Protein AF-A0A3C1UKR4-F1 (afdb_monomer_lite)

Radius of gyration: 21.31 Å; chains: 1; bounding box: 40×43×58 Å

Secondary structure (DSSP, 8-state):
--------------SSHHHHHHHHHHHHHTT--S-----SSPPTTHHHHHTPPPPTHHHHHHHHHHHHHHHHHHHHH-

Sequence (78 aa):
MSDNSQAYGLLAEFTTPADAMHAAEKIRDAGYSRWDVHTPFPIHGMDDAMGLKDSKVGWFSFCGGATGFTAGYLMVWF

Foldseek 3Di:
DPPPVDDPDDDDDDPDPVVLLVVLLVCVVVPDDDDDDDDPDDDPCSCVSNPPDDDCVVVVVVVVVVVVVVVVVVVVVD

Structure (mmCIF, N/CA/C/O backbone):
data_AF-A0A3C1UKR4-F1
#
_entry.id   AF-A0A3C1UKR4-F1
#
loop_
_atom_site.group_PDB
_atom_site.id
_atom_site.type_symbol
_atom_site.label_atom_id
_atom_site.label_alt_id
_atom_site.label_comp_id
_atom_site.label_asym_id
_atom_site.label_entity_id
_atom_site.label_seq_id
_atom_site.pdbx_PDB_ins_code
_atom_site.Cartn_x
_atom_site.Cartn_y
_atom_site.Cartn_z
_atom_site.occupancy
_atom_site.B_iso_or_equiv
_atom_site.auth_seq_id
_atom_site.auth_comp_id
_atom_site.auth_asym_id
_atom_site.auth_atom_id
_atom_site.pdbx_PDB_model_num
ATOM 1 N N . MET A 1 1 ? -8.811 32.736 21.805 1.00 51.84 1 MET A N 1
ATOM 2 C CA . MET A 1 1 ? -8.246 31.495 21.240 1.00 51.84 1 MET A CA 1
ATOM 3 C C . MET A 1 1 ? -9.407 30.547 21.019 1.00 51.84 1 MET A C 1
ATOM 5 O O . MET A 1 1 ? -9.889 29.956 21.971 1.00 51.84 1 MET A O 1
ATOM 9 N N . SER A 1 2 ? -9.958 30.536 19.809 1.00 47.88 2 SER A N 1
ATOM 10 C CA . SER A 1 2 ? -10.991 29.586 19.398 1.00 47.88 2 SER A CA 1
ATOM 11 C C . SER A 1 2 ? -10.336 28.213 19.273 1.00 47.88 2 SER A C 1
ATOM 13 O O . SER A 1 2 ? -9.589 27.969 18.329 1.00 47.88 2 SER A O 1
ATOM 15 N N . ASP A 1 3 ? -10.563 27.354 20.263 1.00 62.44 3 ASP A N 1
ATOM 16 C CA . ASP A 1 3 ? -10.103 25.968 20.272 1.00 62.44 3 ASP A CA 1
ATOM 17 C C . ASP A 1 3 ? -10.938 25.156 19.271 1.00 62.44 3 ASP A C 1
ATOM 19 O O . ASP A 1 3 ? -11.932 24.517 19.604 1.00 62.44 3 ASP A O 1
ATOM 23 N N . ASN A 1 4 ? -10.595 25.283 17.989 1.00 61.28 4 ASN A N 1
ATOM 24 C CA . ASN A 1 4 ? -11.203 24.527 16.899 1.00 61.28 4 ASN A CA 1
ATOM 25 C C . ASN A 1 4 ? -10.478 23.182 16.753 1.00 61.28 4 ASN A C 1
ATOM 27 O O . ASN A 1 4 ? -9.911 22.879 15.702 1.00 61.28 4 ASN A O 1
ATOM 31 N N . SER A 1 5 ? -10.436 22.405 17.838 1.00 66.94 5 SER A N 1
ATOM 32 C CA . SER A 1 5 ? -9.826 21.076 17.857 1.00 66.94 5 SER A CA 1
ATOM 33 C C . SER A 1 5 ? -10.784 20.083 17.198 1.00 66.94 5 SER A C 1
ATOM 35 O O . SER A 1 5 ? -11.522 19.344 17.849 1.00 66.94 5 SER A O 1
ATOM 37 N N . GLN A 1 6 ? -10.863 20.142 15.867 1.00 78.00 6 GLN A N 1
ATOM 38 C CA . GLN A 1 6 ? -11.616 19.165 15.091 1.00 78.00 6 GLN A CA 1
ATOM 39 C C . GLN A 1 6 ? -10.918 17.811 15.211 1.00 78.00 6 GLN A C 1
ATOM 41 O O . GLN A 1 6 ? -9.776 17.653 14.779 1.00 78.00 6 GLN A O 1
ATOM 46 N N . ALA A 1 7 ? -11.604 16.839 15.811 1.00 83.12 7 ALA A N 1
ATOM 47 C CA . ALA A 1 7 ? -11.111 15.473 15.898 1.00 83.12 7 ALA A CA 1
ATOM 48 C C . ALA A 1 7 ? -10.826 14.933 14.485 1.00 83.12 7 ALA A C 1
ATOM 50 O O . ALA A 1 7 ? -11.723 14.880 13.645 1.00 83.12 7 ALA A O 1
ATOM 51 N N . TYR A 1 8 ? -9.573 14.545 14.223 1.00 85.75 8 TYR A N 1
ATOM 52 C CA . TYR A 1 8 ? -9.142 14.022 12.920 1.00 85.75 8 TYR A CA 1
ATOM 53 C C . TYR A 1 8 ? -9.755 12.647 12.616 1.00 85.75 8 TYR A C 1
ATOM 55 O O . TYR A 1 8 ? -10.087 12.348 11.471 1.00 85.75 8 TYR A O 1
ATOM 63 N N . GLY A 1 9 ? -9.928 11.815 13.645 1.00 89.12 9 GLY A N 1
ATOM 64 C CA . GLY A 1 9 ? -10.470 10.470 13.514 1.00 89.12 9 GLY A CA 1
ATOM 65 C C . GLY A 1 9 ? -10.518 9.723 14.842 1.00 89.12 9 GLY A C 1
ATOM 66 O O . GLY A 1 9 ? -10.238 10.282 15.903 1.00 89.12 9 GLY A O 1
ATOM 67 N N . LEU A 1 10 ? -10.884 8.447 14.757 1.00 91.12 10 LEU A N 1
ATOM 68 C CA . LEU A 1 10 ? -10.919 7.492 15.862 1.00 91.12 10 LEU A CA 1
ATOM 69 C C . LEU A 1 10 ? -9.851 6.425 15.610 1.00 91.12 10 LEU A C 1
ATOM 71 O O . LEU A 1 10 ? -9.629 6.043 14.463 1.00 91.12 10 LEU A O 1
ATOM 75 N N . LEU A 1 11 ? -9.216 5.938 16.675 1.00 93.62 11 LEU A N 1
ATOM 76 C CA . LEU A 1 11 ? -8.232 4.860 16.608 1.00 93.62 11 LEU A CA 1
ATOM 77 C C . LEU A 1 11 ? -8.638 3.739 17.565 1.00 93.62 11 LEU A C 1
ATOM 79 O O . LEU A 1 11 ? -9.097 4.004 18.675 1.00 93.62 11 LEU A O 1
ATOM 83 N N . ALA A 1 12 ? -8.467 2.498 17.118 1.00 94.25 12 ALA A N 1
ATOM 84 C CA . ALA A 1 12 ? -8.680 1.300 17.913 1.00 94.25 12 ALA A CA 1
ATOM 85 C C . ALA A 1 12 ? -7.401 0.460 17.901 1.00 94.25 12 ALA A C 1
ATOM 87 O O . ALA A 1 12 ? -6.802 0.252 16.846 1.00 94.25 12 ALA A O 1
ATOM 88 N N . GLU A 1 13 ? -6.986 -0.003 19.076 1.00 95.38 13 GLU A N 1
ATOM 89 C CA . GLU A 1 13 ? -5.834 -0.885 19.240 1.00 95.38 13 GLU A CA 1
ATOM 90 C C . GLU A 1 13 ? -6.310 -2.333 19.384 1.00 95.38 13 GLU A C 1
ATOM 92 O O . GLU A 1 13 ? -7.260 -2.617 20.116 1.00 95.38 13 GLU A O 1
ATOM 97 N N . PHE A 1 14 ? -5.632 -3.247 18.693 1.00 94.88 14 PHE A N 1
ATOM 98 C CA . PHE A 1 14 ? -5.915 -4.677 18.729 1.00 94.88 14 PHE A CA 1
ATOM 99 C C . PHE A 1 14 ? -4.658 -5.434 19.143 1.00 94.88 14 PHE A C 1
ATOM 101 O O . PHE A 1 14 ? -3.576 -5.193 18.612 1.00 94.88 14 PHE A O 1
ATOM 108 N N . THR A 1 15 ? -4.800 -6.373 20.080 1.00 94.44 15 THR A N 1
ATOM 109 C CA . THR A 1 15 ? -3.667 -7.168 20.577 1.00 94.44 15 THR A CA 1
ATOM 110 C C . THR A 1 15 ? -3.267 -8.268 19.598 1.00 94.44 15 THR A C 1
ATOM 112 O O . THR A 1 15 ? -2.098 -8.648 19.550 1.00 94.44 15 THR A O 1
ATOM 115 N N . THR A 1 16 ? -4.217 -8.788 18.812 1.00 93.88 16 THR A N 1
ATOM 116 C CA . THR A 1 16 ? -3.951 -9.866 17.855 1.00 93.88 16 THR A CA 1
ATOM 117 C C . THR A 1 16 ? -4.223 -9.438 16.407 1.00 93.88 16 THR A C 1
ATOM 119 O O . THR A 1 16 ? -5.147 -8.661 16.149 1.00 93.88 16 THR A O 1
ATOM 122 N N . PRO A 1 17 ? -3.465 -9.976 15.431 1.00 92.19 17 PRO A N 1
ATOM 123 C CA . PRO A 1 17 ? -3.709 -9.725 14.008 1.00 92.19 17 PRO A CA 1
ATOM 124 C C . PRO A 1 17 ? -5.095 -10.180 13.537 1.00 92.19 17 PRO A C 1
ATOM 126 O O . PRO A 1 17 ? -5.684 -9.551 12.664 1.00 92.19 17 PRO A O 1
ATOM 129 N N . ALA A 1 18 ? -5.617 -11.266 14.116 1.00 93.50 18 ALA A N 1
ATOM 130 C CA . ALA A 1 18 ? -6.932 -11.802 13.777 1.00 93.50 18 ALA A CA 1
ATOM 131 C C . ALA A 1 18 ? -8.056 -10.840 14.190 1.00 93.50 18 ALA A C 1
ATOM 133 O O . ALA A 1 18 ? -8.983 -10.609 13.416 1.00 93.50 18 ALA A O 1
ATOM 134 N N . ASP A 1 19 ? -7.940 -10.216 15.367 1.00 94.75 19 ASP A N 1
ATOM 135 C CA . ASP A 1 19 ? -8.920 -9.228 15.827 1.00 94.75 19 ASP A CA 1
ATOM 136 C C . ASP A 1 19 ? -8.929 -7.989 14.924 1.00 94.75 19 ASP A C 1
ATOM 138 O O . ASP A 1 19 ? -9.999 -7.508 14.545 1.00 94.75 19 ASP A O 1
ATOM 142 N N . ALA A 1 20 ? -7.744 -7.514 14.522 1.00 94.25 20 ALA A N 1
ATOM 143 C CA . ALA A 1 20 ? -7.612 -6.412 13.569 1.00 94.25 20 ALA A CA 1
ATOM 144 C C . ALA A 1 20 ? -8.218 -6.762 12.197 1.00 94.25 20 ALA A C 1
ATOM 146 O O . ALA A 1 20 ? -8.872 -5.919 11.584 1.00 94.25 20 ALA A O 1
ATOM 147 N N . MET A 1 21 ? -8.058 -8.009 11.739 1.00 95.25 21 MET A N 1
ATOM 148 C CA . MET A 1 21 ? -8.646 -8.497 10.487 1.00 95.25 21 MET A CA 1
ATOM 149 C C . MET A 1 21 ? -10.175 -8.460 10.519 1.00 95.25 21 MET A C 1
ATOM 151 O O . MET A 1 21 ? -10.810 -7.869 9.649 1.00 95.25 21 MET A O 1
ATOM 155 N N . HIS A 1 22 ? -10.775 -9.028 11.565 1.00 95.69 22 HIS A N 1
ATOM 156 C CA . HIS A 1 22 ? -12.228 -9.031 11.724 1.00 95.69 22 HIS A CA 1
ATOM 157 C C . HIS A 1 22 ? -12.799 -7.629 11.946 1.00 95.69 22 HIS A C 1
ATOM 159 O O . HIS A 1 22 ? -13.937 -7.349 11.564 1.00 95.69 22 HIS A O 1
ATOM 165 N N . ALA A 1 23 ? -12.034 -6.733 12.570 1.00 94.94 23 ALA A N 1
ATOM 166 C CA . ALA A 1 23 ? -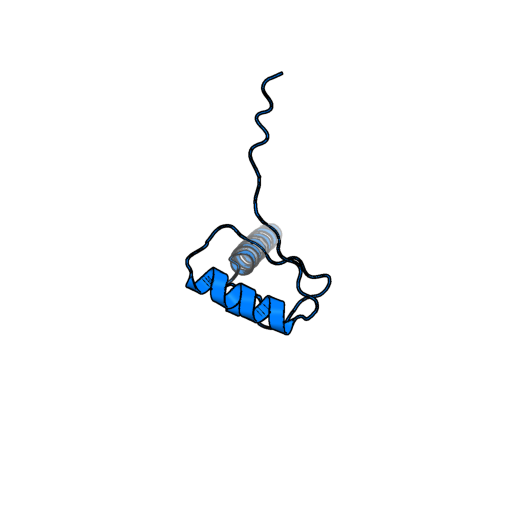12.405 -5.329 12.660 1.00 94.94 23 ALA A CA 1
ATOM 167 C C . ALA A 1 23 ? -12.402 -4.660 11.277 1.00 94.94 23 ALA A C 1
ATOM 169 O O . ALA A 1 23 ? -13.369 -3.975 10.946 1.00 94.94 23 ALA A O 1
ATOM 170 N N . ALA A 1 24 ? -11.373 -4.903 10.460 1.00 95.19 24 ALA A N 1
ATOM 171 C CA . ALA A 1 24 ? -11.279 -4.387 9.096 1.00 95.19 24 ALA A CA 1
ATOM 172 C C . ALA A 1 24 ? -12.474 -4.832 8.231 1.00 95.19 24 ALA A C 1
ATOM 174 O O . ALA A 1 24 ? -13.114 -3.990 7.599 1.00 95.19 24 ALA A O 1
ATOM 175 N N . GLU A 1 25 ? -12.850 -6.115 8.291 1.00 95.50 25 GLU A N 1
ATOM 176 C CA . GLU A 1 25 ? -14.035 -6.648 7.598 1.00 95.50 25 GLU A CA 1
ATOM 177 C C . GLU A 1 25 ? -15.315 -5.909 8.010 1.00 95.50 25 GLU A C 1
ATOM 179 O O . GLU A 1 25 ? -16.076 -5.450 7.160 1.00 95.50 25 GLU A O 1
ATOM 184 N N . LYS A 1 26 ? -15.534 -5.713 9.317 1.00 95.75 26 LYS A N 1
ATOM 185 C CA . LYS A 1 26 ? -16.722 -5.007 9.826 1.00 95.75 26 LYS A CA 1
ATOM 186 C C . LYS A 1 26 ? -16.764 -3.543 9.399 1.00 95.75 26 LYS A C 1
ATOM 188 O O . LYS A 1 26 ? -17.840 -3.033 9.099 1.00 95.75 26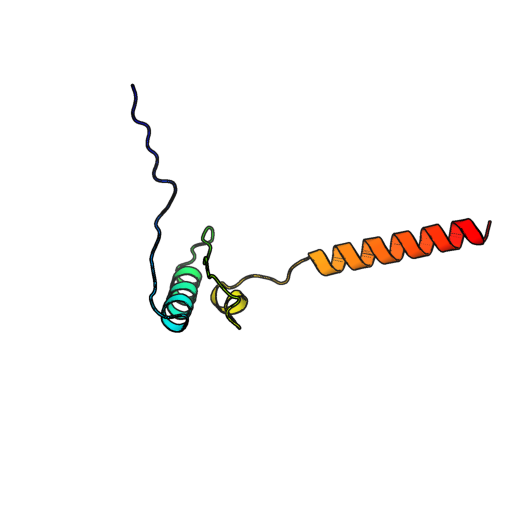 LYS A O 1
ATOM 193 N N . ILE A 1 27 ? -15.619 -2.859 9.396 1.00 95.00 27 ILE A N 1
ATOM 194 C CA . ILE A 1 27 ? -15.532 -1.449 8.991 1.00 95.00 27 ILE A CA 1
ATOM 195 C C . ILE A 1 27 ? -15.803 -1.314 7.486 1.00 95.00 27 ILE A C 1
ATOM 197 O O . ILE A 1 27 ? -16.565 -0.429 7.081 1.00 95.00 27 ILE A O 1
ATOM 201 N N . ARG A 1 28 ? -15.246 -2.220 6.671 1.00 94.31 28 ARG A N 1
ATOM 202 C CA . ARG A 1 28 ? -15.543 -2.320 5.236 1.00 94.31 28 ARG A CA 1
ATOM 203 C C . ARG A 1 28 ? -17.036 -2.550 4.999 1.00 94.31 28 ARG A C 1
ATOM 205 O O . ARG A 1 28 ? -17.652 -1.804 4.241 1.00 94.31 28 ARG A O 1
ATOM 212 N N . ASP A 1 29 ? -17.620 -3.546 5.664 1.00 95.31 29 ASP A N 1
ATOM 213 C CA . ASP A 1 29 ? -19.021 -3.945 5.478 1.00 95.31 29 ASP A CA 1
ATOM 214 C C . ASP A 1 29 ? -20.001 -2.866 5.977 1.00 95.31 29 ASP A C 1
ATOM 216 O O . ASP A 1 29 ? -21.091 -2.705 5.430 1.00 95.31 29 ASP A O 1
ATOM 220 N N . ALA A 1 30 ? -19.592 -2.063 6.965 1.00 94.88 30 ALA A N 1
ATOM 221 C CA . ALA A 1 30 ? -20.318 -0.873 7.410 1.00 94.88 30 ALA A CA 1
ATOM 222 C C . ALA A 1 30 ? -20.227 0.318 6.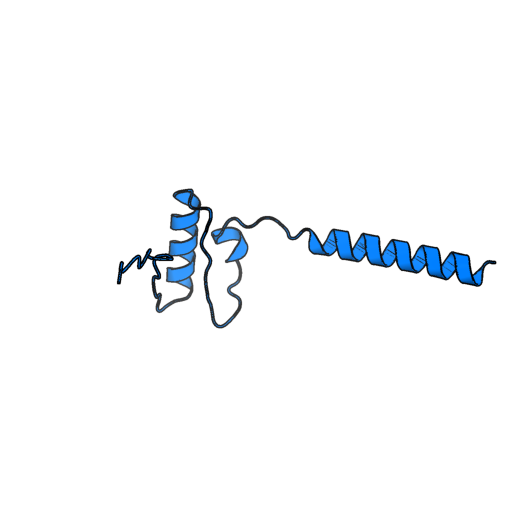428 1.00 94.88 30 ALA A C 1
ATOM 224 O O . ALA A 1 30 ? -20.869 1.346 6.648 1.00 94.88 30 ALA A O 1
ATOM 225 N N . GLY A 1 31 ? -19.466 0.194 5.334 1.00 93.56 31 GLY A N 1
ATOM 226 C CA . GLY A 1 31 ? -19.410 1.180 4.252 1.00 93.56 31 GLY A CA 1
ATOM 227 C C . GLY A 1 31 ? -18.472 2.361 4.507 1.00 93.56 31 GLY A C 1
ATOM 228 O O . GLY A 1 31 ? -18.537 3.366 3.792 1.00 93.56 31 GLY A O 1
ATOM 229 N N . TYR A 1 32 ? -17.590 2.272 5.505 1.00 92.44 32 TYR A N 1
ATOM 230 C CA . TYR A 1 32 ? -16.577 3.299 5.721 1.00 92.44 32 TYR A CA 1
ATOM 231 C C . TYR A 1 32 ? -15.505 3.227 4.630 1.00 92.44 32 TYR A C 1
ATOM 233 O O . TYR A 1 32 ? -15.001 2.160 4.292 1.00 92.44 32 TYR A O 1
ATOM 241 N N . SER A 1 33 ? -15.133 4.387 4.088 1.00 89.44 33 SER A N 1
ATOM 242 C CA . SER A 1 33 ? -14.200 4.492 2.953 1.00 89.44 33 SER A CA 1
ATOM 243 C C . SER A 1 33 ? -12.896 5.224 3.267 1.00 89.44 33 SER A C 1
ATOM 245 O O . SER A 1 33 ? -11.959 5.153 2.480 1.00 89.44 33 SER A O 1
ATOM 247 N N . ARG A 1 34 ? -12.821 5.945 4.394 1.00 92.38 34 ARG A N 1
ATOM 248 C CA . ARG A 1 34 ? -11.622 6.682 4.822 1.00 92.38 34 ARG A CA 1
ATOM 249 C C . ARG A 1 34 ? -11.116 6.154 6.154 1.00 92.38 34 ARG A C 1
ATOM 251 O O . ARG A 1 34 ? -11.468 6.683 7.204 1.00 92.38 34 ARG A O 1
ATOM 258 N N . TRP A 1 35 ? -10.324 5.101 6.091 1.00 94.19 35 TRP A N 1
ATOM 259 C CA . TRP A 1 35 ? -9.674 4.478 7.236 1.00 94.19 35 TRP A CA 1
ATOM 260 C C . TRP A 1 35 ? -8.486 3.662 6.731 1.00 94.19 35 TRP A C 1
ATOM 262 O O . TRP A 1 35 ? -8.384 3.391 5.534 1.00 94.19 35 TRP A O 1
ATOM 272 N N . ASP A 1 36 ? -7.589 3.314 7.642 1.00 93.62 36 ASP A N 1
ATOM 273 C CA . ASP A 1 36 ? -6.396 2.535 7.343 1.00 93.62 36 ASP A CA 1
ATOM 274 C C . ASP A 1 36 ? -6.061 1.638 8.539 1.00 93.62 36 ASP A C 1
ATOM 276 O O . ASP A 1 36 ? -6.501 1.906 9.664 1.00 93.62 36 ASP A O 1
ATOM 280 N N . VAL A 1 37 ? -5.301 0.572 8.296 1.00 94.38 37 VAL A N 1
ATOM 281 C CA . VAL A 1 37 ? -4.844 -0.349 9.338 1.00 94.38 37 VAL A CA 1
ATOM 282 C C . VAL A 1 37 ? -3.332 -0.257 9.442 1.00 94.38 37 VAL A C 1
ATOM 284 O O . VAL A 1 37 ? -2.594 -0.581 8.517 1.00 94.38 37 VAL A O 1
ATOM 287 N N . HIS A 1 38 ? -2.851 0.182 10.600 1.00 94.12 38 HIS A N 1
ATOM 288 C CA . HIS A 1 38 ? -1.423 0.328 10.845 1.00 94.12 38 HIS A CA 1
ATOM 289 C C . HIS A 1 38 ? -0.884 -0.904 11.562 1.00 94.12 38 HIS A C 1
ATOM 291 O O . HIS A 1 38 ? -1.172 -1.122 12.739 1.00 94.12 38 HIS A O 1
ATOM 297 N N . THR A 1 39 ? -0.075 -1.700 10.863 1.00 93.31 39 THR A N 1
ATOM 298 C CA . THR A 1 39 ? 0.559 -2.895 11.426 1.00 93.31 39 THR A CA 1
ATOM 299 C C . THR A 1 39 ? 2.080 -2.853 11.262 1.00 93.31 39 THR A C 1
ATOM 301 O O . THR A 1 39 ? 2.587 -2.335 10.268 1.00 93.31 39 THR A O 1
ATOM 304 N N . PRO A 1 40 ? 2.850 -3.400 12.224 1.00 93.75 40 PRO A N 1
ATOM 305 C CA . PRO A 1 40 ? 4.314 -3.403 12.152 1.00 93.75 40 PRO A CA 1
ATOM 306 C C . PRO A 1 40 ? 4.873 -4.401 11.123 1.00 93.75 40 PRO A C 1
ATOM 308 O O . PRO A 1 40 ? 6.073 -4.414 10.860 1.00 93.75 40 PRO A O 1
ATOM 311 N N . PHE A 1 41 ? 4.021 -5.257 10.560 1.00 94.06 41 PHE A N 1
ATOM 312 C CA . PHE A 1 41 ? 4.356 -6.254 9.550 1.00 94.06 41 PHE A CA 1
ATOM 313 C C . PHE A 1 41 ? 3.156 -6.478 8.618 1.00 94.06 41 PHE A C 1
ATOM 315 O O . PHE A 1 41 ? 2.017 -6.217 9.021 1.00 94.06 41 PHE A O 1
ATOM 322 N N . PRO A 1 42 ? 3.379 -6.973 7.389 1.00 92.50 42 PRO A N 1
ATOM 323 C CA . PRO A 1 42 ? 2.294 -7.269 6.462 1.00 92.50 42 PRO A CA 1
ATOM 324 C C . PRO A 1 42 ? 1.463 -8.453 6.959 1.00 92.50 42 PRO A C 1
ATOM 326 O O . PRO A 1 42 ? 2.005 -9.516 7.268 1.00 92.50 42 PRO A O 1
ATOM 329 N N . ILE A 1 43 ? 0.142 -8.287 6.996 1.00 93.75 43 ILE A N 1
ATOM 330 C CA . ILE A 1 43 ? -0.787 -9.377 7.297 1.00 93.75 43 ILE A CA 1
ATOM 331 C C . ILE A 1 43 ? -1.390 -9.872 5.985 1.00 93.75 43 ILE A C 1
ATOM 333 O O . ILE A 1 43 ? -1.991 -9.109 5.232 1.00 93.75 43 ILE A O 1
ATOM 337 N N . HIS A 1 44 ? -1.223 -11.161 5.696 1.00 93.06 44 HIS A N 1
ATOM 338 C CA . HIS A 1 44 ? -1.792 -11.770 4.497 1.00 93.06 44 HIS A CA 1
ATOM 339 C C . HIS A 1 44 ? -3.322 -11.690 4.510 1.00 93.06 44 HIS A C 1
ATOM 341 O O . HIS A 1 44 ? -3.951 -12.016 5.513 1.00 93.06 44 HIS A O 1
ATOM 347 N N . GLY A 1 45 ? -3.905 -11.258 3.391 1.00 92.00 45 GLY A N 1
ATOM 348 C CA . GLY A 1 45 ? -5.353 -11.088 3.246 1.00 92.00 45 GLY A CA 1
ATOM 349 C C . GLY A 1 45 ? -5.912 -9.782 3.822 1.00 92.00 45 GLY A C 1
ATOM 350 O O . GLY A 1 45 ? -7.114 -9.560 3.718 1.00 92.00 45 GLY A O 1
ATOM 351 N N . MET A 1 46 ? -5.076 -8.895 4.385 1.00 94.12 46 MET A N 1
ATOM 352 C CA . MET A 1 46 ? -5.544 -7.594 4.884 1.00 94.12 46 MET A CA 1
ATOM 353 C C . MET A 1 46 ? -6.157 -6.734 3.777 1.00 94.12 46 MET A C 1
ATOM 355 O O . MET A 1 46 ? -7.205 -6.136 3.993 1.00 94.12 46 MET A O 1
ATOM 359 N N . ASP A 1 47 ? -5.563 -6.729 2.583 1.00 92.69 47 ASP A N 1
ATOM 360 C CA . ASP A 1 47 ? -6.077 -5.969 1.439 1.00 92.69 47 ASP A CA 1
ATOM 361 C C . ASP A 1 47 ? -7.494 -6.425 1.049 1.00 92.69 47 ASP A C 1
ATOM 363 O O . ASP A 1 47 ? -8.378 -5.593 0.826 1.00 92.69 47 ASP A O 1
ATOM 367 N N . ASP A 1 48 ? -7.739 -7.740 1.058 1.00 92.50 48 ASP A N 1
ATOM 368 C CA . ASP A 1 48 ? -9.053 -8.329 0.785 1.00 92.50 48 ASP A CA 1
ATOM 369 C C . ASP A 1 48 ? -10.057 -7.986 1.893 1.00 92.50 48 ASP A C 1
ATOM 371 O O . ASP A 1 48 ? -11.188 -7.575 1.614 1.00 92.50 48 ASP A O 1
ATOM 375 N N . ALA A 1 49 ? -9.644 -8.094 3.161 1.00 93.44 49 ALA A N 1
ATOM 376 C CA . ALA A 1 49 ? -10.464 -7.731 4.317 1.00 93.44 49 ALA A CA 1
ATOM 377 C C . ALA A 1 49 ? -10.834 -6.240 4.336 1.00 93.44 49 ALA A C 1
ATOM 379 O O . ALA A 1 49 ? -11.958 -5.889 4.689 1.00 93.44 49 ALA A O 1
ATOM 380 N N . MET A 1 50 ? -9.927 -5.370 3.888 1.00 94.25 50 MET A N 1
ATOM 381 C CA . MET A 1 50 ? -10.179 -3.941 3.688 1.00 94.25 50 MET A CA 1
ATOM 382 C C . MET A 1 50 ? -10.998 -3.655 2.419 1.00 94.25 50 MET A C 1
ATOM 384 O O . MET A 1 50 ? -11.607 -2.591 2.304 1.00 94.25 50 MET A O 1
ATOM 388 N N . GLY A 1 51 ? -11.060 -4.599 1.475 1.00 92.44 51 GLY A N 1
ATOM 389 C CA . GLY A 1 51 ? -11.752 -4.432 0.195 1.00 92.44 51 GLY A CA 1
ATOM 390 C C . GLY A 1 51 ? -11.011 -3.501 -0.766 1.00 92.44 51 GLY A C 1
ATOM 391 O O . GLY A 1 51 ? -11.643 -2.787 -1.554 1.00 92.44 51 GLY A O 1
ATOM 392 N N . LEU A 1 52 ? -9.679 -3.468 -0.680 1.00 92.19 52 LEU A N 1
ATOM 393 C CA . LEU A 1 52 ? -8.843 -2.666 -1.563 1.00 92.19 52 LEU A CA 1
ATOM 394 C C . LEU A 1 52 ? -8.848 -3.255 -2.978 1.00 92.19 52 LEU A C 1
ATOM 396 O O . LEU A 1 52 ? -8.909 -4.462 -3.185 1.00 92.19 52 LEU A O 1
ATOM 400 N N . LYS A 1 53 ? -8.804 -2.374 -3.979 1.00 89.81 53 LYS A N 1
ATOM 401 C CA . LYS A 1 53 ? -8.692 -2.775 -5.387 1.00 89.81 53 LYS A CA 1
ATOM 402 C C . LYS A 1 53 ? -7.228 -2.917 -5.773 1.00 89.81 53 LYS A C 1
ATOM 404 O O . LYS A 1 53 ? -6.382 -2.201 -5.240 1.00 89.81 53 LYS A O 1
ATOM 409 N N . ASP A 1 54 ? -6.976 -3.732 -6.792 1.00 89.06 54 ASP A N 1
ATOM 410 C CA . ASP A 1 54 ? -5.646 -3.884 -7.372 1.00 89.06 54 ASP A CA 1
ATOM 411 C C . ASP A 1 54 ? -5.001 -2.539 -7.718 1.00 89.06 54 ASP A C 1
ATOM 413 O O . ASP A 1 54 ? -5.604 -1.633 -8.315 1.00 89.06 54 ASP A O 1
ATOM 417 N N . SER A 1 55 ? -3.724 -2.427 -7.358 1.00 92.19 55 SER A N 1
ATOM 418 C CA . SER A 1 55 ? -2.940 -1.231 -7.613 1.00 92.19 55 SER A CA 1
ATOM 419 C C . SER A 1 55 ? -2.676 -1.047 -9.108 1.00 92.19 55 SER A C 1
ATOM 421 O O . SER A 1 55 ? -2.125 -1.912 -9.788 1.00 92.19 55 SER A O 1
ATOM 423 N N . LYS A 1 56 ? -2.975 0.152 -9.621 1.00 94.31 56 LYS A N 1
ATOM 424 C CA . LYS A 1 56 ? -2.689 0.534 -11.017 1.00 94.31 56 LYS A CA 1
ATOM 425 C C . LYS A 1 56 ? -1.197 0.737 -11.300 1.00 94.31 56 LYS A C 1
ATOM 427 O O . LYS A 1 56 ? -0.827 0.937 -12.456 1.00 94.31 56 LYS A O 1
ATOM 432 N N . VAL A 1 57 ? -0.342 0.701 -10.274 1.00 94.81 57 VAL A N 1
ATOM 433 C CA . VAL A 1 57 ? 1.104 0.959 -10.392 1.00 94.81 57 VAL A CA 1
ATOM 434 C C . VAL A 1 57 ? 1.762 0.014 -11.399 1.00 94.81 57 VAL A C 1
ATOM 436 O O . VAL A 1 57 ? 2.560 0.474 -12.210 1.00 94.81 57 VAL A O 1
ATOM 439 N N . GLY A 1 58 ? 1.364 -1.262 -11.438 1.00 94.19 58 GLY A N 1
ATOM 440 C CA . GLY A 1 58 ? 1.914 -2.225 -12.399 1.00 94.19 58 GLY A CA 1
ATOM 441 C C . GLY A 1 58 ? 1.706 -1.812 -13.861 1.00 94.19 58 GLY A C 1
ATOM 442 O O . GLY A 1 58 ? 2.627 -1.911 -14.671 1.00 94.19 58 GLY A O 1
ATOM 443 N N . TRP A 1 59 ? 0.531 -1.265 -14.195 1.00 96.62 59 TRP A N 1
ATOM 444 C CA . TRP A 1 59 ? 0.247 -0.771 -15.546 1.00 96.62 59 TRP A CA 1
ATOM 445 C C . TRP A 1 59 ? 1.104 0.445 -15.906 1.00 96.62 59 TRP A C 1
ATOM 447 O O . TRP A 1 59 ? 1.634 0.529 -17.015 1.00 96.62 59 TRP A O 1
ATOM 457 N N . PHE A 1 60 ? 1.297 1.365 -14.958 1.00 97.06 60 PHE A N 1
ATOM 458 C CA . PHE A 1 60 ? 2.186 2.510 -15.158 1.00 97.06 60 PHE A CA 1
ATOM 459 C C . PHE A 1 60 ? 3.636 2.074 -15.378 1.00 97.06 60 PHE A C 1
ATOM 461 O O . PHE A 1 60 ? 4.282 2.571 -16.302 1.00 97.06 60 PHE A O 1
ATOM 468 N N . SER A 1 61 ? 4.129 1.115 -14.592 1.00 97.19 61 SER A N 1
ATOM 469 C CA . SER A 1 61 ? 5.471 0.551 -14.767 1.00 97.19 61 SER A CA 1
ATOM 470 C C . SER A 1 61 ? 5.637 -0.122 -16.131 1.00 97.19 61 SER A C 1
ATOM 472 O O . SER A 1 61 ? 6.647 0.104 -16.797 1.00 97.19 61 SER A O 1
ATOM 474 N N . PHE A 1 62 ? 4.642 -0.894 -16.581 1.00 97.38 62 PHE A N 1
ATOM 475 C CA . PHE A 1 62 ? 4.675 -1.551 -17.889 1.00 97.38 62 PHE A CA 1
ATOM 476 C C . PHE A 1 62 ? 4.714 -0.542 -19.042 1.00 97.38 62 PHE A C 1
ATOM 478 O O . PHE A 1 62 ? 5.607 -0.608 -19.886 1.00 97.38 62 PHE A O 1
ATOM 485 N N . CYS A 1 63 ? 3.797 0.430 -19.056 1.00 97.94 63 CYS A N 1
ATOM 486 C CA . CYS A 1 63 ? 3.755 1.466 -20.089 1.00 97.94 63 CYS A CA 1
ATOM 487 C C . CYS A 1 63 ? 5.033 2.313 -20.108 1.00 97.94 63 CYS A C 1
ATOM 489 O O . CYS A 1 63 ? 5.556 2.613 -21.183 1.00 97.94 63 CYS A O 1
ATOM 491 N N . GLY A 1 64 ? 5.566 2.664 -18.933 1.00 97.94 64 GLY A N 1
ATOM 492 C CA . GLY A 1 64 ? 6.839 3.374 -18.816 1.00 97.94 64 GLY A CA 1
ATOM 493 C C . GLY A 1 64 ? 8.004 2.565 -19.391 1.00 97.94 64 GLY A C 1
ATOM 494 O O . GLY A 1 64 ? 8.768 3.082 -20.206 1.00 97.94 64 GLY A O 1
ATOM 495 N N . GLY A 1 65 ? 8.096 1.279 -19.038 1.00 97.88 65 GLY A N 1
ATOM 496 C CA . GLY A 1 65 ? 9.117 0.367 -19.558 1.00 97.88 65 GLY A CA 1
ATOM 497 C C . GLY A 1 65 ? 9.021 0.160 -21.071 1.00 97.88 65 GLY A C 1
ATOM 498 O O . GLY A 1 65 ? 10.026 0.278 -21.767 1.00 97.88 65 GLY A O 1
ATOM 499 N N . ALA A 1 66 ? 7.816 -0.071 -21.600 1.00 98.25 66 ALA A N 1
ATOM 500 C CA . ALA A 1 66 ? 7.578 -0.233 -23.034 1.00 98.25 66 ALA A CA 1
ATOM 501 C C . ALA A 1 66 ? 7.928 1.037 -23.825 1.00 98.25 66 ALA A C 1
ATOM 503 O O . ALA A 1 66 ? 8.556 0.959 -24.884 1.00 98.25 66 ALA A O 1
ATOM 504 N N . THR A 1 67 ? 7.575 2.210 -23.291 1.00 97.94 67 THR A N 1
ATOM 505 C CA . THR A 1 67 ? 7.915 3.504 -23.901 1.00 97.94 67 THR A CA 1
ATOM 506 C C . THR A 1 67 ? 9.427 3.718 -23.907 1.00 97.94 67 THR A C 1
ATOM 508 O O . THR A 1 67 ? 9.986 4.055 -24.948 1.00 97.94 67 THR A O 1
ATOM 511 N N . GLY A 1 68 ? 10.103 3.462 -22.781 1.00 97.50 68 GLY A N 1
ATOM 512 C CA . GLY A 1 68 ? 11.559 3.574 -22.677 1.00 97.50 68 GLY A CA 1
ATOM 513 C C . GLY A 1 68 ? 12.295 2.610 -23.609 1.00 97.50 68 GLY A C 1
ATOM 514 O O . GLY A 1 68 ? 13.214 3.023 -24.313 1.00 97.50 68 GLY A O 1
ATOM 515 N N . PHE A 1 69 ? 11.850 1.353 -23.679 1.00 97.50 69 PHE A N 1
ATOM 516 C CA . PHE A 1 69 ? 12.393 0.358 -24.6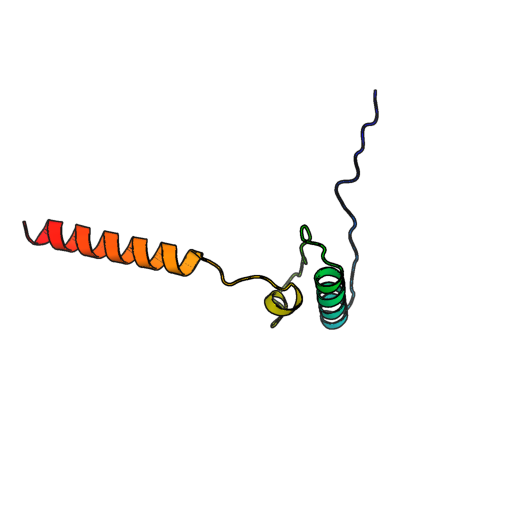05 1.00 97.50 69 PHE A CA 1
ATOM 517 C C . PHE A 1 69 ? 12.231 0.794 -26.064 1.00 97.50 69 PHE A C 1
ATOM 519 O O . PHE A 1 69 ? 13.196 0.779 -26.824 1.00 97.50 69 PHE A O 1
ATOM 526 N N . THR A 1 70 ? 11.028 1.233 -26.446 1.00 97.62 70 THR A N 1
ATOM 527 C CA . THR A 1 70 ? 10.734 1.668 -27.818 1.00 97.62 70 THR A CA 1
ATOM 528 C C . THR A 1 70 ? 11.562 2.895 -28.198 1.00 97.62 70 THR A C 1
ATOM 530 O O . THR A 1 70 ? 12.180 2.912 -29.258 1.00 97.62 70 THR A O 1
ATOM 533 N N . ALA A 1 71 ? 11.630 3.902 -27.323 1.00 97.38 71 ALA A N 1
ATOM 534 C CA . ALA A 1 71 ? 12.425 5.105 -27.553 1.00 97.38 71 ALA A CA 1
ATOM 535 C C . ALA A 1 71 ? 13.927 4.792 -27.659 1.00 97.38 71 ALA A C 1
ATOM 537 O O .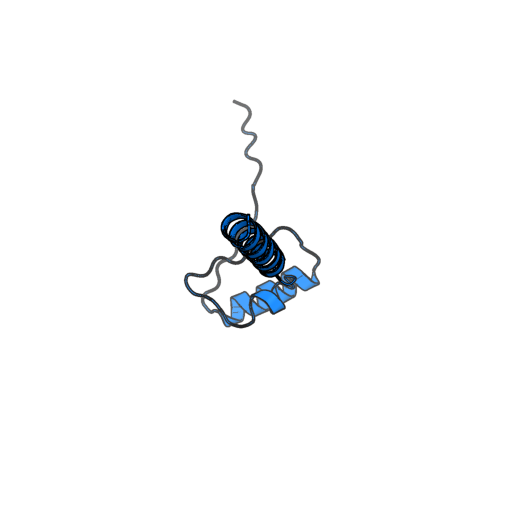 ALA A 1 71 ? 14.593 5.289 -28.564 1.00 97.38 71 ALA A O 1
ATOM 538 N N . GLY A 1 72 ? 14.451 3.933 -26.778 1.00 97.50 72 GLY A N 1
ATOM 539 C CA . GLY A 1 72 ? 15.850 3.504 -26.819 1.00 97.50 72 GLY A CA 1
ATOM 540 C C . GLY A 1 72 ? 16.187 2.708 -28.080 1.00 97.50 72 GLY A C 1
ATOM 541 O O . GLY A 1 72 ? 17.219 2.948 -28.701 1.00 97.50 72 GLY A O 1
ATOM 542 N N . TYR A 1 73 ? 15.295 1.811 -28.508 1.00 97.06 73 TYR A N 1
ATOM 543 C CA . TYR A 1 73 ? 15.465 1.070 -29.758 1.00 97.06 73 TYR A CA 1
ATOM 544 C C . TYR A 1 73 ? 15.486 2.005 -30.974 1.00 97.06 73 TYR A C 1
ATOM 546 O O . TYR A 1 73 ? 16.372 1.896 -31.819 1.00 97.06 73 TYR A O 1
ATOM 554 N N . LEU A 1 74 ? 14.558 2.966 -31.033 1.00 97.00 74 LEU A N 1
ATOM 555 C CA . LEU A 1 74 ? 14.512 3.965 -32.104 1.00 97.00 74 LEU A CA 1
ATOM 556 C C . LEU A 1 74 ? 15.763 4.853 -32.130 1.00 97.00 74 LEU A C 1
ATOM 558 O O . LEU A 1 74 ? 16.218 5.204 -33.213 1.00 97.00 74 LEU A O 1
ATOM 562 N N . MET A 1 75 ? 16.333 5.176 -30.965 1.00 97.00 75 MET A N 1
ATOM 563 C CA . MET A 1 75 ? 17.569 5.958 -30.855 1.00 97.00 75 MET A CA 1
ATOM 564 C C . MET A 1 75 ? 18.796 5.222 -31.408 1.00 97.00 75 MET A C 1
ATOM 566 O O . MET A 1 75 ? 19.700 5.870 -31.910 1.00 97.00 75 MET A O 1
ATOM 570 N N . VAL A 1 76 ? 18.862 3.893 -31.284 1.00 96.81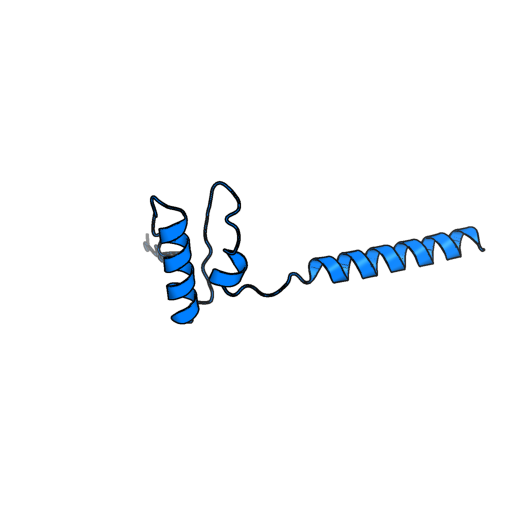 76 VAL A N 1
ATOM 571 C CA . VAL A 1 76 ? 19.981 3.098 -31.829 1.00 96.81 76 VAL A CA 1
ATOM 572 C C . VAL A 1 76 ? 19.798 2.815 -33.321 1.00 96.81 76 VAL A C 1
ATOM 574 O O . VAL A 1 76 ? 20.776 2.638 -34.042 1.00 96.81 76 VAL A O 1
ATOM 577 N N . TRP A 1 77 ? 18.550 2.715 -33.776 1.00 93.06 77 TRP A N 1
ATOM 578 C CA . TRP A 1 77 ? 18.221 2.401 -35.164 1.00 93.06 77 TRP A CA 1
ATOM 579 C C . TRP A 1 77 ? 18.517 3.551 -36.145 1.00 93.06 77 TRP A C 1
ATOM 581 O O . TRP A 1 77 ? 18.857 3.278 -37.297 1.00 93.06 77 TRP A O 1
ATOM 591 N N . PHE A 1 78 ? 18.357 4.805 -35.710 1.00 78.81 78 PHE A N 1
ATOM 592 C CA . PHE A 1 78 ? 18.637 6.024 -36.485 1.00 78.81 78 PHE A CA 1
ATOM 593 C C . PHE A 1 78 ? 20.000 6.623 -36.138 1.00 78.81 78 PHE A C 1
ATOM 595 O O . PHE A 1 78 ? 20.672 7.100 -37.081 1.00 78.81 78 PHE A O 1
#

pLDDT: mean 91.52, std 9.65, range [47.88, 98.25]